Protein AF-A0A6G1YRT6-F1 (afdb_monomer)

Secondary structure (DSSP, 8-state):
-----HHHHHHHH------HHHH-HHHHHHS-TT--PPPTTSHHHHHHHHHHHSTTTSHHHHHTTS-STHHHH-HHHHHHHHHHHHHHHTT-HHHHHHHHHHHHHHHHHHTTTTT------

Solvent-accessible surface area (backbone atoms only — not comparable to full-atom values): 6986 Å² total; per-residue (Å²): 135,85,81,78,57,72,68,60,61,52,59,70,73,66,66,74,83,60,49,52,59,73,50,21,48,72,49,28,70,63,64,31,98,80,56,72,68,61,58,84,83,34,74,68,26,48,54,49,49,60,33,35,66,34,55,30,60,9,64,51,9,42,49,62,74,52,32,56,53,47,59,78,73,31,65,65,55,33,54,50,38,55,48,48,33,51,25,59,74,68,68,34,56,70,57,42,52,55,50,48,54,52,47,36,54,48,40,52,71,74,42,62,87,40,89,67,70,66,72,80,128

Nearest PDB structures (foldseek):
  3ls1-assembly2_B  TM=4.124E-01  e=7.441E+00  Synechocystis sp. PCC 6803

Structure (mmCIF, N/CA/C/O backbone):
data_AF-A0A6G1YRT6-F1
#
_entry.id   AF-A0A6G1YRT6-F1
#
loop_
_atom_site.group_PDB
_atom_site.id
_atom_site.type_symbol
_atom_site.label_atom_id
_atom_site.label_alt_id
_atom_site.label_comp_id
_atom_site.label_asym_id
_atom_site.label_entity_id
_atom_site.label_seq_id
_atom_site.pdbx_PDB_ins_code
_atom_site.Cartn_x
_atom_site.Cartn_y
_atom_site.Cartn_z
_atom_site.occupancy
_atom_site.B_iso_or_equiv
_atom_site.auth_seq_id
_atom_site.auth_comp_id
_atom_site.auth_asym_id
_atom_site.auth_atom_id
_atom_site.pdbx_PDB_model_num
ATOM 1 N N . MET A 1 1 ? 32.971 -15.426 -27.566 1.00 36.12 1 MET A N 1
ATOM 2 C CA . MET A 1 1 ? 32.418 -16.294 -26.507 1.00 36.12 1 MET A CA 1
ATOM 3 C C . MET A 1 1 ? 32.445 -15.479 -25.226 1.00 36.12 1 MET A C 1
ATOM 5 O O . MET A 1 1 ? 33.528 -15.224 -24.720 1.00 36.12 1 MET A O 1
ATOM 9 N N . ILE A 1 2 ? 31.305 -14.935 -24.797 1.00 46.69 2 ILE A N 1
ATOM 10 C CA . ILE A 1 2 ? 31.227 -14.167 -23.548 1.00 46.69 2 ILE A CA 1
ATOM 11 C C . ILE A 1 2 ? 31.039 -15.195 -22.435 1.00 46.69 2 ILE A C 1
ATOM 13 O O . ILE A 1 2 ? 30.073 -15.950 -22.456 1.00 46.69 2 ILE A O 1
ATOM 17 N N . SER A 1 3 ? 32.014 -15.279 -21.533 1.00 48.75 3 SER A N 1
ATOM 18 C CA . SER A 1 3 ? 31.933 -16.108 -20.333 1.00 48.75 3 SER A CA 1
ATOM 19 C C . SER A 1 3 ? 30.946 -15.447 -19.373 1.00 48.75 3 SER A C 1
ATOM 21 O O . SER A 1 3 ? 31.269 -14.432 -18.753 1.00 48.75 3 SER A O 1
ATOM 23 N N . GLU A 1 4 ? 29.719 -15.962 -19.307 1.00 51.94 4 GLU A N 1
ATOM 24 C CA . GLU A 1 4 ? 28.746 -15.547 -18.299 1.00 51.94 4 GLU A CA 1
ATOM 25 C C . GLU A 1 4 ? 29.239 -16.018 -16.927 1.00 51.94 4 GLU A C 1
ATOM 27 O O . GLU A 1 4 ? 29.440 -17.205 -16.676 1.00 51.94 4 GLU A O 1
ATOM 32 N N . ASN A 1 5 ? 29.522 -15.051 -16.056 1.00 58.88 5 ASN A N 1
ATOM 33 C CA . ASN A 1 5 ? 30.151 -15.282 -14.765 1.00 58.88 5 ASN A CA 1
ATOM 34 C C . ASN A 1 5 ? 29.147 -15.985 -13.818 1.00 58.88 5 ASN A C 1
ATOM 36 O O . ASN A 1 5 ? 28.116 -15.388 -13.502 1.00 58.88 5 ASN A O 1
ATOM 40 N N . PRO A 1 6 ? 29.415 -17.208 -13.319 1.00 56.16 6 PRO A N 1
ATOM 41 C CA . PRO A 1 6 ? 28.454 -18.007 -12.541 1.00 56.16 6 PRO A CA 1
ATOM 42 C C . PRO A 1 6 ? 28.004 -17.370 -11.212 1.00 56.16 6 PRO A C 1
ATOM 44 O O . PRO A 1 6 ? 27.018 -17.800 -10.615 1.00 56.16 6 PRO A O 1
ATOM 47 N N . LEU A 1 7 ? 28.681 -16.313 -10.753 1.00 52.03 7 LEU A N 1
ATOM 48 C CA . LEU A 1 7 ? 28.249 -15.492 -9.616 1.00 52.03 7 LEU A CA 1
ATOM 49 C C . LEU A 1 7 ? 27.002 -14.643 -9.921 1.00 52.03 7 LEU A C 1
ATOM 51 O O . LEU A 1 7 ? 26.213 -14.387 -9.014 1.00 52.03 7 LEU A O 1
ATOM 55 N N . PHE A 1 8 ? 26.797 -14.246 -11.180 1.00 53.19 8 PHE A N 1
ATOM 56 C CA . PHE A 1 8 ? 25.638 -13.458 -11.607 1.00 53.19 8 PHE A CA 1
ATOM 57 C C . PHE A 1 8 ? 24.345 -14.285 -11.564 1.00 53.19 8 PHE A C 1
ATOM 59 O O . PHE A 1 8 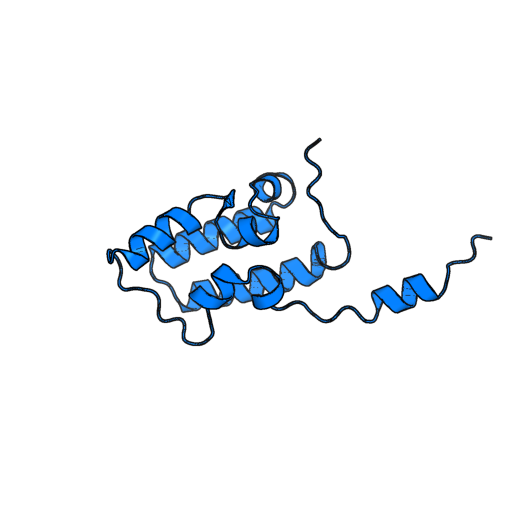? 23.339 -13.847 -11.008 1.00 53.19 8 PHE A O 1
ATOM 66 N N . GLU A 1 9 ? 24.396 -15.529 -12.045 1.00 51.59 9 GLU A N 1
ATOM 67 C CA . GLU A 1 9 ? 23.264 -16.463 -11.971 1.00 51.59 9 GLU A CA 1
ATOM 68 C C . GLU A 1 9 ? 22.964 -16.901 -10.527 1.00 51.59 9 GLU A C 1
ATOM 70 O O . GLU A 1 9 ? 21.805 -17.089 -10.154 1.00 51.59 9 GLU A O 1
ATOM 75 N N . LYS A 1 10 ? 23.985 -16.978 -9.662 1.00 45.84 10 LYS A N 1
ATOM 76 C CA . LYS A 1 10 ? 23.800 -17.323 -8.245 1.00 45.84 10 LYS A CA 1
ATOM 77 C C . LYS A 1 10 ? 23.145 -16.196 -7.433 1.00 45.84 10 LYS A C 1
ATOM 79 O O . LYS A 1 10 ? 22.329 -16.480 -6.560 1.00 45.84 10 LYS A O 1
ATOM 84 N N . ALA A 1 11 ? 23.434 -14.931 -7.753 1.00 50.72 11 ALA A N 1
ATOM 85 C CA . ALA A 1 11 ? 22.775 -13.770 -7.144 1.00 50.72 11 ALA A CA 1
ATOM 86 C C . ALA A 1 11 ? 21.289 -13.655 -7.540 1.00 50.72 11 ALA A C 1
ATOM 88 O O . ALA A 1 11 ? 20.465 -13.212 -6.744 1.00 50.72 11 ALA A O 1
ATOM 89 N N . LYS A 1 12 ? 20.934 -14.120 -8.742 1.00 49.25 12 LYS A N 1
ATOM 90 C CA . LYS A 1 12 ? 19.560 -14.148 -9.267 1.00 49.25 12 LYS A CA 1
ATOM 91 C C . LYS A 1 12 ? 18.670 -15.203 -8.593 1.00 49.25 12 LYS A C 1
ATOM 93 O O . LYS A 1 12 ? 17.455 -15.043 -8.567 1.00 49.25 12 LYS A O 1
ATOM 98 N N . GLN A 1 13 ? 19.257 -16.272 -8.048 1.00 47.56 13 GLN A N 1
ATOM 99 C CA . GLN A 1 13 ? 18.522 -17.403 -7.458 1.00 47.56 13 GLN A CA 1
ATOM 100 C C . GLN A 1 13 ? 18.341 -17.330 -5.932 1.00 47.56 13 GLN A C 1
ATOM 102 O O . GLN A 1 13 ? 17.569 -18.112 -5.386 1.00 47.56 13 GLN A O 1
ATOM 107 N N . GLN A 1 14 ? 19.013 -16.406 -5.238 1.00 47.28 14 GLN A N 1
ATOM 108 C CA . GLN A 1 14 ? 18.943 -16.271 -3.772 1.00 47.28 14 GLN A CA 1
ATOM 109 C C . GLN A 1 14 ? 18.218 -15.007 -3.301 1.00 47.28 14 GLN A C 1
ATOM 111 O O . GLN A 1 14 ? 18.379 -14.598 -2.153 1.00 47.28 14 GLN A O 1
ATOM 116 N N . GLN A 1 15 ? 17.437 -14.360 -4.166 1.00 57.44 15 GLN A N 1
ATOM 117 C CA . GLN A 1 15 ? 16.725 -13.162 -3.750 1.00 57.44 15 GLN A CA 1
ATOM 118 C C . GLN A 1 15 ? 15.508 -13.557 -2.909 1.00 57.44 15 GLN A C 1
ATOM 1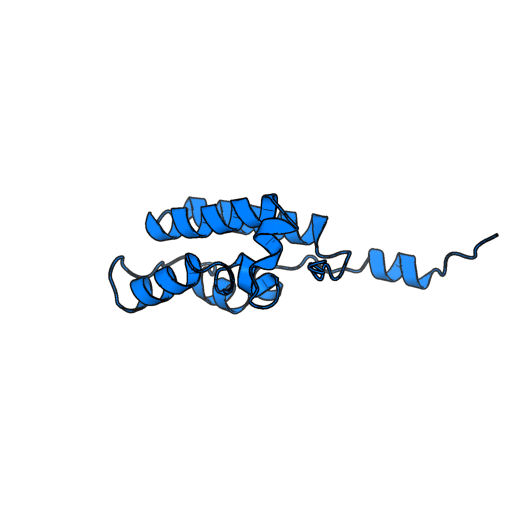20 O O . GLN A 1 15 ? 14.504 -14.052 -3.424 1.00 57.44 15 GLN A O 1
ATOM 125 N N . GLU A 1 16 ? 15.638 -13.386 -1.593 1.00 68.94 16 GLU A N 1
ATOM 126 C CA . GLU A 1 16 ? 14.534 -13.532 -0.650 1.00 68.94 16 GLU A CA 1
ATOM 127 C C . GLU A 1 16 ? 13.360 -12.663 -1.117 1.00 68.94 16 GLU A C 1
ATOM 129 O O . GLU A 1 16 ? 13.527 -11.498 -1.484 1.00 68.94 16 GLU A O 1
ATOM 134 N N . THR A 1 17 ? 12.166 -13.258 -1.160 1.00 84.88 17 THR A N 1
ATOM 135 C CA . THR A 1 17 ? 10.951 -12.541 -1.552 1.00 84.88 17 THR A CA 1
ATOM 136 C C . THR A 1 17 ? 10.689 -11.444 -0.529 1.00 84.88 17 THR A C 1
ATOM 138 O O . THR A 1 17 ? 10.383 -11.734 0.626 1.00 84.88 17 THR A O 1
ATOM 141 N N . LEU A 1 18 ? 10.796 -10.190 -0.963 1.00 90.81 18 LEU A N 1
ATOM 142 C CA . LEU A 1 18 ? 10.601 -9.024 -0.114 1.00 90.81 18 LEU A CA 1
ATOM 143 C C . LEU A 1 18 ? 9.160 -8.984 0.388 1.00 90.81 18 LEU A C 1
ATOM 145 O O . LEU A 1 18 ? 8.208 -9.150 -0.379 1.00 90.81 18 LEU A O 1
ATOM 149 N N . THR A 1 19 ? 8.992 -8.715 1.672 1.00 93.38 19 THR A N 1
ATOM 150 C CA . THR A 1 19 ? 7.696 -8.471 2.301 1.00 93.38 19 THR A CA 1
ATOM 151 C C . THR A 1 19 ? 7.355 -6.980 2.267 1.00 93.38 19 THR A C 1
ATOM 153 O O . THR A 1 19 ? 8.187 -6.138 1.928 1.00 93.38 19 THR A O 1
ATOM 156 N N . LEU A 1 20 ? 6.133 -6.601 2.667 1.00 93.69 20 LEU A N 1
ATOM 157 C CA . LEU A 1 20 ? 5.809 -5.175 2.812 1.00 93.69 20 LEU A CA 1
ATOM 158 C C . LEU A 1 20 ? 6.744 -4.483 3.822 1.00 93.69 20 LEU A C 1
ATOM 160 O O . LEU A 1 20 ? 7.073 -3.317 3.631 1.00 93.69 20 LEU A O 1
ATOM 164 N N . SER A 1 21 ? 7.179 -5.188 4.871 1.00 93.94 21 SER A N 1
ATOM 165 C CA . SER A 1 21 ? 8.096 -4.649 5.883 1.00 93.94 21 SER A CA 1
ATOM 166 C C . SER A 1 21 ? 9.449 -4.252 5.300 1.00 93.94 21 SER A C 1
ATOM 168 O O . SER A 1 21 ? 10.041 -3.289 5.780 1.00 93.94 21 SER A O 1
ATOM 170 N N . ASP A 1 22 ? 9.892 -4.937 4.247 1.00 92.75 22 ASP A N 1
ATOM 171 C CA . ASP A 1 22 ? 11.143 -4.635 3.548 1.00 92.75 22 ASP A CA 1
ATOM 172 C C . ASP A 1 22 ? 10.959 -3.493 2.539 1.00 92.75 22 ASP A C 1
ATOM 174 O O . ASP A 1 22 ? 11.837 -2.651 2.368 1.00 92.75 22 ASP A O 1
ATOM 178 N N . ILE A 1 23 ? 9.794 -3.448 1.885 1.00 93.38 23 ILE A N 1
ATOM 179 C CA . ILE A 1 23 ? 9.494 -2.508 0.798 1.00 93.38 23 ILE A C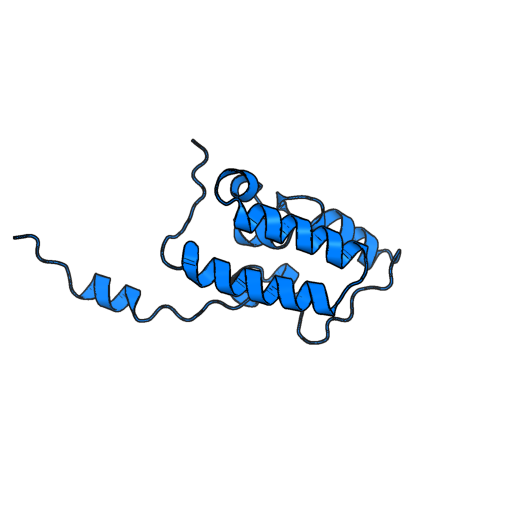A 1
ATOM 180 C C . ILE A 1 23 ? 9.078 -1.128 1.333 1.00 93.38 23 ILE A C 1
ATOM 182 O O . ILE A 1 23 ? 9.497 -0.102 0.812 1.00 93.38 23 ILE A O 1
ATOM 186 N N . SER A 1 24 ? 8.222 -1.083 2.354 1.00 94.81 24 SER A N 1
ATOM 187 C CA . SER A 1 24 ? 7.604 0.142 2.880 1.00 94.81 24 SER A CA 1
ATOM 188 C C . SER A 1 24 ? 7.440 0.024 4.402 1.00 94.81 24 SER A C 1
ATOM 190 O O . SER A 1 24 ? 6.328 -0.161 4.906 1.00 94.81 24 SER A O 1
ATOM 192 N N . PRO A 1 25 ? 8.540 0.094 5.172 1.00 94.50 25 PRO A N 1
ATOM 193 C CA . PRO A 1 25 ? 8.556 -0.270 6.588 1.00 94.50 25 PRO A CA 1
ATOM 194 C C . PRO A 1 25 ? 7.639 0.593 7.460 1.00 94.50 25 PRO A C 1
ATOM 196 O O . PRO A 1 25 ? 7.045 0.088 8.420 1.00 94.50 25 PRO A O 1
ATOM 199 N N . ARG A 1 26 ? 7.486 1.896 7.172 1.00 94.81 26 ARG A N 1
ATOM 200 C CA . ARG A 1 26 ? 6.585 2.752 7.959 1.00 94.81 26 ARG A CA 1
ATOM 201 C C . ARG A 1 26 ? 5.137 2.373 7.712 1.00 94.81 26 ARG A C 1
ATOM 203 O O . ARG A 1 26 ? 4.376 2.280 8.675 1.00 94.81 26 ARG A O 1
ATOM 210 N N . TRP A 1 27 ? 4.751 2.144 6.461 1.00 94.94 27 TRP A N 1
ATOM 211 C CA . TRP A 1 27 ? 3.393 1.709 6.151 1.00 94.94 27 TRP A CA 1
ATOM 212 C C . TRP A 1 27 ? 3.122 0.262 6.551 1.00 94.94 27 TRP A C 1
ATOM 214 O O . TRP A 1 27 ? 2.007 -0.014 6.973 1.00 94.94 27 TRP A O 1
ATOM 224 N N . ALA A 1 28 ? 4.117 -0.626 6.555 1.00 93.88 28 ALA A N 1
ATOM 225 C CA . ALA A 1 28 ? 3.981 -1.980 7.091 1.00 93.88 28 ALA A CA 1
ATOM 226 C C . ALA A 1 28 ? 3.614 -1.980 8.579 1.00 93.88 28 ALA A C 1
ATOM 228 O O . ALA A 1 28 ? 2.732 -2.724 8.996 1.00 93.88 28 ALA A O 1
ATOM 229 N N . LYS A 1 29 ? 4.214 -1.084 9.375 1.00 92.12 29 LYS A N 1
ATOM 230 C CA . LYS A 1 29 ? 3.843 -0.904 10.790 1.00 92.12 29 LYS A CA 1
ATOM 231 C C . LYS A 1 29 ? 2.420 -0.363 10.966 1.00 92.12 29 LYS A C 1
ATOM 233 O O . LYS A 1 29 ? 1.760 -0.703 11.940 1.00 92.12 29 LYS A O 1
ATOM 238 N N . ARG A 1 30 ? 1.954 0.487 10.046 1.00 91.88 30 ARG A N 1
ATOM 239 C CA . ARG A 1 30 ? 0.613 1.105 10.088 1.00 91.88 30 ARG A CA 1
ATOM 240 C C . ARG A 1 30 ? -0.489 0.166 9.592 1.00 91.88 30 ARG A C 1
ATOM 242 O O . ARG A 1 30 ? -1.571 0.146 10.161 1.00 91.88 30 ARG A O 1
ATOM 249 N N . LEU A 1 31 ? -0.208 -0.588 8.532 1.00 88.25 31 LEU A N 1
ATOM 250 C CA . LEU A 1 31 ? -1.120 -1.504 7.836 1.00 88.25 31 LEU A CA 1
ATOM 251 C C . LEU A 1 31 ? -0.846 -2.976 8.196 1.00 88.25 31 LEU A C 1
ATOM 253 O O . LEU A 1 31 ? -1.156 -3.871 7.408 1.00 88.25 31 LEU A O 1
ATOM 257 N N . GLY A 1 32 ? -0.205 -3.216 9.344 1.00 77.25 32 GLY A N 1
ATOM 258 C CA . GLY A 1 32 ? 0.220 -4.538 9.800 1.00 77.25 32 GLY A CA 1
ATOM 259 C C . GLY A 1 32 ? -0.941 -5.504 10.050 1.00 77.25 32 GLY A C 1
ATOM 260 O O . GLY A 1 32 ? -2.108 -5.180 9.847 1.00 77.25 32 GLY A O 1
ATOM 261 N N . GLU A 1 33 ? -0.612 -6.705 10.523 1.00 59.84 33 GLU A N 1
ATOM 262 C CA . GLU A 1 33 ? -1.492 -7.888 10.535 1.00 59.84 33 GLU A CA 1
ATOM 263 C C . GLU A 1 33 ? -2.861 -7.705 11.209 1.00 59.84 33 GLU A C 1
ATOM 265 O O . GLU A 1 33 ? -3.816 -8.370 10.822 1.00 59.84 33 GLU A O 1
ATOM 270 N N . ARG A 1 34 ? -2.990 -6.797 12.184 1.00 59.66 34 ARG A N 1
ATOM 271 C CA . ARG A 1 34 ? -4.270 -6.545 12.873 1.00 59.66 34 ARG A CA 1
ATOM 272 C C . ARG A 1 34 ? -5.192 -5.570 12.146 1.00 59.66 34 ARG A C 1
ATOM 274 O O . ARG A 1 34 ? -6.369 -5.520 12.473 1.00 59.66 34 ARG A O 1
ATOM 281 N N . GLN A 1 35 ? -4.667 -4.809 11.181 1.00 64.06 35 GLN A N 1
ATOM 282 C CA . GLN A 1 35 ? -5.415 -3.887 10.320 1.00 64.06 35 GLN A CA 1
ATOM 283 C C . GLN A 1 35 ? -6.440 -3.008 11.066 1.00 64.06 35 GLN A C 1
ATOM 285 O O . GLN A 1 35 ? -7.494 -2.664 10.531 1.00 64.06 35 GLN A O 1
ATOM 290 N N . GLU A 1 36 ? -6.117 -2.627 12.305 1.00 75.12 36 GLU A N 1
ATOM 291 C CA . GLU A 1 36 ? -6.884 -1.668 13.094 1.00 75.12 36 GLU A CA 1
ATOM 292 C C . GLU A 1 36 ? -6.599 -0.278 12.529 1.00 75.12 36 GLU A C 1
ATOM 294 O O . GLU A 1 36 ? -5.707 0.447 12.979 1.00 75.12 36 GLU A O 1
ATOM 299 N N . LEU A 1 37 ? -7.315 0.068 11.460 1.00 84.75 37 LEU A N 1
ATOM 300 C CA . LEU A 1 37 ? -7.266 1.416 10.925 1.00 84.75 37 LEU A CA 1
ATOM 301 C C . LEU A 1 37 ? -7.694 2.397 12.022 1.00 84.75 37 LEU A C 1
ATOM 303 O O . LEU A 1 37 ? -8.620 2.110 12.788 1.00 84.75 37 LEU A O 1
ATOM 307 N N . PRO A 1 38 ? -7.035 3.562 12.116 1.00 86.94 38 PRO A N 1
ATOM 308 C CA . PRO A 1 38 ? -7.440 4.571 13.074 1.00 86.94 38 PRO A CA 1
ATOM 309 C C . PRO A 1 38 ? -8.891 4.967 12.797 1.00 86.94 38 PRO A C 1
ATOM 311 O O . PRO A 1 38 ? -9.311 5.031 11.642 1.00 86.94 38 PRO A O 1
ATOM 314 N N . VAL A 1 39 ? -9.643 5.265 13.856 1.00 87.25 39 VAL A N 1
ATOM 315 C CA . VAL A 1 39 ? -11.041 5.699 13.734 1.00 87.25 39 VAL A CA 1
ATOM 316 C C . VAL A 1 39 ? -11.115 6.875 12.749 1.00 87.25 39 VAL A C 1
ATOM 318 O O . VAL A 1 39 ? -10.350 7.838 12.930 1.00 87.25 39 VAL A O 1
ATOM 321 N N . PRO A 1 40 ? -11.988 6.821 11.721 1.00 87.88 40 PRO A N 1
ATOM 322 C CA . PRO A 1 40 ? -12.147 7.905 10.759 1.00 87.88 40 PRO A CA 1
ATOM 323 C C . PRO A 1 40 ? -12.290 9.253 11.459 1.00 87.88 40 PRO A C 1
ATOM 325 O O . PRO A 1 40 ? -12.941 9.346 12.496 1.00 87.88 40 PRO A O 1
ATOM 328 N N . THR A 1 41 ? -11.667 10.295 10.904 1.00 86.69 41 THR A N 1
ATOM 329 C CA . THR A 1 41 ? -11.627 11.673 11.446 1.00 86.69 41 THR A CA 1
ATOM 330 C C . THR A 1 41 ? -10.840 11.891 12.747 1.00 86.69 41 THR A C 1
ATOM 332 O O . THR A 1 41 ? -10.656 13.036 13.155 1.00 86.69 41 THR A O 1
ATOM 335 N N . SER A 1 42 ? -10.283 10.848 13.373 1.00 92.50 42 SER A N 1
ATOM 336 C CA . SER A 1 42 ? -9.317 11.041 14.465 1.00 92.50 42 SER A CA 1
ATOM 337 C C . SER A 1 42 ? -8.058 11.779 13.980 1.00 92.50 42 SER A C 1
ATOM 339 O O . SER A 1 42 ? -7.699 11.712 12.803 1.00 92.50 42 SER A O 1
ATOM 341 N N . ILE A 1 43 ? -7.329 12.438 14.889 1.00 94.56 43 ILE A N 1
ATOM 342 C CA . ILE A 1 43 ? -6.065 13.134 14.562 1.00 94.56 43 ILE A CA 1
ATOM 343 C C . ILE A 1 43 ? -5.074 12.183 13.869 1.00 94.56 43 ILE A C 1
ATOM 345 O O . ILE A 1 43 ? -4.420 12.548 12.889 1.00 94.56 43 ILE A O 1
ATOM 349 N N . THR A 1 44 ? -4.989 10.938 14.345 1.00 92.69 44 THR A N 1
ATOM 350 C CA . THR A 1 44 ? -4.138 9.905 13.743 1.00 92.69 44 THR A CA 1
ATOM 351 C C . THR A 1 44 ? -4.605 9.544 12.337 1.00 92.69 44 THR A C 1
ATOM 353 O O . THR A 1 44 ? -3.769 9.478 11.435 1.00 92.69 44 THR A O 1
ATOM 356 N N . TRP A 1 45 ? -5.916 9.361 12.136 1.00 94.06 45 TRP A N 1
ATOM 357 C CA . TRP A 1 45 ? -6.483 9.080 10.818 1.00 94.06 45 TRP A CA 1
ATOM 358 C C . TRP A 1 45 ? -6.217 10.221 9.841 1.00 94.06 45 TRP A C 1
ATOM 360 O O . TRP A 1 45 ? -5.702 9.963 8.761 1.00 94.06 45 TRP A O 1
ATOM 370 N N . LEU A 1 46 ? -6.460 11.476 10.237 1.00 94.81 46 LEU A N 1
ATOM 371 C CA . LEU A 1 46 ? -6.213 12.651 9.394 1.00 94.81 46 LEU A CA 1
ATOM 372 C C . LEU A 1 46 ? -4.741 12.748 8.988 1.00 94.81 46 LEU A C 1
ATOM 374 O O . LEU A 1 46 ? -4.434 12.940 7.814 1.00 94.81 46 LEU A O 1
ATOM 378 N N . ARG A 1 47 ? -3.813 12.548 9.934 1.00 95.62 47 ARG A N 1
ATOM 379 C CA . ARG A 1 47 ? -2.374 12.551 9.636 1.00 95.62 47 ARG A CA 1
ATOM 380 C C . ARG A 1 47 ? -2.000 11.466 8.627 1.00 95.62 47 ARG A C 1
ATOM 382 O O . ARG A 1 47 ? -1.247 11.734 7.696 1.00 95.62 47 ARG A O 1
ATOM 389 N N . TRP A 1 48 ? -2.500 10.244 8.810 1.00 95.44 48 TRP A N 1
ATOM 390 C CA . TRP A 1 48 ? -2.224 9.145 7.882 1.00 95.44 48 TRP A CA 1
ATOM 391 C C . TRP A 1 48 ? -2.883 9.373 6.526 1.00 95.44 48 TRP A C 1
ATOM 393 O O . TRP A 1 48 ? -2.253 9.118 5.506 1.00 95.44 48 TRP A O 1
ATOM 403 N N . TRP A 1 49 ? -4.095 9.918 6.510 1.00 95.25 49 TRP A N 1
ATOM 404 C CA . TRP A 1 49 ? -4.809 10.283 5.298 1.00 95.25 49 TRP A CA 1
ATOM 405 C C . TRP A 1 49 ? -4.013 11.298 4.467 1.00 95.25 49 TRP A C 1
ATOM 407 O O . TRP A 1 49 ? -3.759 11.053 3.293 1.00 95.25 49 TRP A O 1
ATOM 417 N N . PHE A 1 50 ? -3.500 12.372 5.078 1.00 96.50 50 PHE A N 1
ATOM 418 C CA . PHE A 1 50 ? -2.642 13.333 4.371 1.00 96.50 50 PHE A CA 1
ATOM 419 C C . PHE A 1 50 ? -1.366 12.698 3.804 1.00 96.50 50 PHE A C 1
ATOM 421 O O . PHE A 1 50 ? -0.924 13.064 2.717 1.00 96.50 50 PHE A O 1
ATOM 428 N N . GLU A 1 51 ? -0.756 11.752 4.522 1.00 96.75 51 GLU A N 1
ATOM 429 C CA . GLU A 1 51 ? 0.430 11.052 4.026 1.00 96.75 51 GLU A CA 1
ATOM 430 C C . GLU A 1 51 ? 0.107 10.069 2.894 1.00 96.75 51 GLU A C 1
ATOM 432 O O . GLU A 1 51 ? 0.903 9.957 1.966 1.00 96.75 51 GLU A O 1
ATOM 437 N N . ILE A 1 52 ? -1.029 9.362 2.950 1.00 95.50 52 ILE A N 1
ATOM 438 C CA . ILE A 1 52 ? -1.368 8.344 1.950 1.00 95.50 52 ILE A CA 1
ATOM 439 C C . ILE A 1 52 ? -1.798 8.967 0.621 1.00 9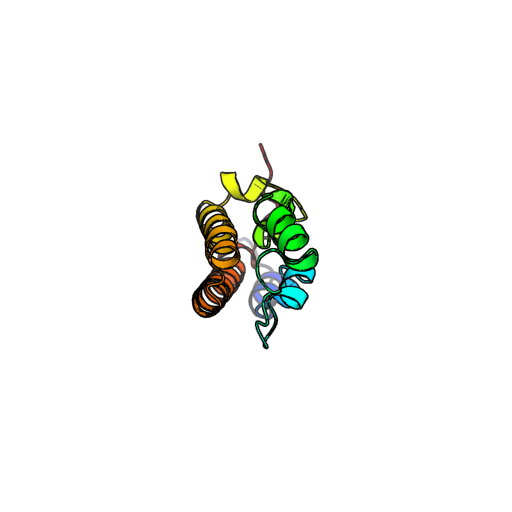5.50 52 ILE A C 1
ATOM 441 O O . ILE A 1 52 ? -1.418 8.453 -0.424 1.00 95.50 52 ILE A O 1
ATOM 445 N N . ILE A 1 53 ? -2.508 10.102 0.647 1.00 96.00 53 ILE A N 1
ATOM 446 C CA . ILE A 1 53 ? -2.910 10.810 -0.578 1.00 96.00 53 ILE A CA 1
ATOM 447 C C . ILE A 1 53 ? -1.752 11.576 -1.222 1.00 96.00 53 ILE A C 1
ATOM 449 O O . ILE A 1 53 ? -1.835 11.940 -2.392 1.00 96.00 53 ILE A O 1
ATOM 453 N N . TRP A 1 54 ? -0.682 11.860 -0.472 1.00 96.38 54 TRP A N 1
ATOM 454 C CA . TRP A 1 54 ? 0.466 12.593 -0.989 1.00 96.38 54 TRP A CA 1
ATOM 455 C C . TRP A 1 54 ? 1.458 11.619 -1.645 1.00 96.38 54 TRP A C 1
ATOM 457 O O . TRP A 1 54 ? 2.117 10.860 -0.927 1.00 96.38 54 TRP A O 1
ATOM 467 N N . PRO A 1 55 ? 1.637 11.638 -2.985 1.00 94.56 55 PRO A N 1
ATOM 468 C CA . PRO A 1 55 ? 2.355 10.574 -3.694 1.00 94.56 55 PRO A CA 1
ATOM 469 C C . PRO A 1 55 ? 3.761 10.252 -3.159 1.00 94.56 55 PRO A C 1
ATOM 471 O O . PRO A 1 55 ? 4.052 9.075 -2.974 1.00 94.56 55 PRO A O 1
ATOM 474 N N . PRO A 1 56 ? 4.621 11.229 -2.802 1.00 96.12 56 PRO A N 1
ATOM 475 C CA . PRO A 1 56 ? 5.933 10.945 -2.220 1.00 96.12 56 PRO A CA 1
ATOM 476 C C . PRO A 1 56 ? 5.892 10.258 -0.849 1.00 96.12 56 PRO A C 1
ATOM 478 O O . PRO A 1 56 ? 6.857 9.607 -0.480 1.00 96.12 56 PRO A O 1
ATOM 481 N N . LYS A 1 57 ? 4.826 10.417 -0.057 1.00 96.62 57 LYS A N 1
ATOM 482 C CA . LYS A 1 57 ? 4.728 9.838 1.296 1.00 96.62 57 LYS A CA 1
ATOM 483 C C . LYS A 1 57 ? 3.822 8.614 1.383 1.00 96.62 57 LYS A C 1
ATOM 485 O O . LYS A 1 57 ? 3.820 7.956 2.426 1.00 96.62 57 LYS A O 1
ATOM 490 N N . CYS A 1 58 ? 3.077 8.305 0.325 1.00 96.44 58 CYS A N 1
ATOM 491 C CA . CYS A 1 58 ? 2.211 7.135 0.283 1.00 96.44 58 CYS A CA 1
ATOM 492 C C . CYS A 1 58 ? 3.018 5.823 0.333 1.00 96.44 58 CYS A C 1
ATOM 494 O O . CYS A 1 58 ? 4.245 5.837 0.245 1.00 96.44 58 CYS A O 1
ATOM 496 N N . VAL A 1 59 ? 2.328 4.683 0.445 1.00 96.88 59 VAL A N 1
ATOM 497 C CA . VAL A 1 59 ? 2.944 3.340 0.527 1.00 96.88 59 VAL A CA 1
ATOM 498 C C . VAL A 1 59 ? 3.947 3.098 -0.608 1.00 96.88 59 VAL A C 1
ATOM 500 O O . VAL A 1 59 ? 5.067 2.648 -0.395 1.00 96.88 59 VAL A O 1
ATOM 503 N N . VAL A 1 60 ? 3.562 3.456 -1.831 1.00 96.50 60 VAL A N 1
ATOM 504 C CA . VAL A 1 60 ? 4.399 3.265 -3.020 1.00 96.50 60 VAL A CA 1
ATOM 505 C C . VAL A 1 60 ? 5.517 4.312 -3.085 1.00 96.50 60 VAL A C 1
ATOM 507 O O . VAL A 1 60 ? 6.641 3.999 -3.466 1.00 96.50 60 VAL A O 1
ATOM 510 N N . GLY A 1 61 ? 5.238 5.547 -2.662 1.00 95.81 61 GLY A N 1
ATOM 511 C CA . GLY A 1 61 ? 6.233 6.615 -2.595 1.00 95.81 61 GLY A CA 1
ATOM 512 C C . GLY A 1 61 ? 7.367 6.302 -1.627 1.00 95.81 61 GLY A C 1
ATOM 513 O O . GLY A 1 61 ? 8.528 6.499 -1.980 1.00 95.81 61 GLY A O 1
ATOM 514 N N . GLU A 1 62 ? 7.052 5.758 -0.445 1.00 96.12 62 GLU A N 1
ATOM 515 C CA . GLU A 1 62 ? 8.051 5.272 0.517 1.00 96.12 62 GLU A CA 1
ATOM 516 C C . GLU A 1 62 ? 8.957 4.214 -0.124 1.00 96.12 62 GLU A C 1
ATOM 518 O O . GLU A 1 62 ? 10.179 4.347 -0.055 1.00 96.12 62 GLU A O 1
ATOM 523 N N . ALA A 1 63 ? 8.373 3.232 -0.817 1.00 94.06 63 ALA A N 1
ATOM 524 C CA . ALA A 1 63 ? 9.120 2.173 -1.494 1.00 94.06 63 ALA A CA 1
ATOM 525 C C . ALA A 1 63 ? 10.085 2.693 -2.570 1.00 94.06 63 ALA A C 1
ATOM 527 O O . ALA A 1 63 ? 11.175 2.159 -2.759 1.00 94.06 63 ALA A O 1
ATOM 528 N N . HIS A 1 64 ? 9.719 3.787 -3.239 1.00 91.94 64 HIS A N 1
ATOM 529 C CA . HIS A 1 64 ? 10.567 4.481 -4.209 1.00 91.94 64 HIS A CA 1
ATOM 530 C C . HIS A 1 64 ? 11.423 5.606 -3.588 1.00 91.94 64 HIS A C 1
ATOM 532 O O . HIS A 1 64 ? 11.835 6.532 -4.294 1.00 91.94 64 HIS A O 1
ATOM 538 N N . GLY A 1 65 ? 11.699 5.557 -2.280 1.00 92.69 65 GLY A N 1
ATOM 539 C CA . GLY A 1 65 ? 12.609 6.493 -1.610 1.00 92.69 65 GLY A CA 1
ATOM 540 C C . GLY A 1 65 ? 12.014 7.882 -1.366 1.00 92.69 65 GLY A C 1
ATOM 541 O O . GLY A 1 65 ? 12.715 8.885 -1.467 1.00 92.69 65 GLY A O 1
ATOM 542 N N . PHE A 1 66 ? 10.723 7.947 -1.053 1.00 93.50 66 PHE A N 1
ATOM 543 C CA . PHE A 1 66 ? 9.947 9.172 -0.846 1.00 93.50 66 PHE A CA 1
ATOM 544 C C . PHE A 1 66 ? 9.841 10.078 -2.079 1.00 93.50 66 PHE A C 1
ATOM 546 O O . PHE A 1 66 ? 9.992 11.299 -2.001 1.00 93.50 66 PHE A O 1
ATOM 553 N N . THR A 1 67 ? 9.561 9.483 -3.239 1.00 91.88 67 THR A N 1
ATOM 554 C CA . THR A 1 67 ? 9.444 10.204 -4.514 1.00 91.88 67 THR A CA 1
ATOM 555 C C . THR A 1 67 ? 8.112 9.919 -5.205 1.00 91.88 67 THR A C 1
ATOM 557 O O . THR A 1 67 ? 7.440 8.934 -4.915 1.00 91.88 67 THR A O 1
ATOM 560 N N . ARG A 1 68 ? 7.716 10.789 -6.144 1.00 91.19 68 ARG A N 1
ATOM 561 C CA . ARG A 1 68 ? 6.557 10.557 -7.029 1.00 91.19 68 ARG A CA 1
ATOM 562 C C . ARG A 1 68 ? 6.930 9.933 -8.375 1.00 91.19 68 ARG A C 1
ATOM 564 O O . ARG A 1 68 ? 6.061 9.777 -9.214 1.00 91.19 68 ARG A O 1
ATOM 571 N N . SER A 1 69 ? 8.204 9.634 -8.629 1.00 88.06 69 SER A N 1
ATOM 572 C CA . SER A 1 69 ? 8.674 9.208 -9.961 1.00 88.06 69 SER A CA 1
ATOM 573 C C . SER A 1 69 ? 7.966 7.944 -10.461 1.00 88.06 69 SER A C 1
ATOM 575 O O . SER A 1 69 ? 7.694 7.815 -11.655 1.00 88.06 69 SER A O 1
ATOM 577 N N . TYR A 1 70 ? 7.566 7.066 -9.537 1.00 86.44 70 TYR A N 1
ATOM 578 C CA . TYR A 1 70 ? 6.801 5.858 -9.827 1.00 86.44 70 TYR A CA 1
ATOM 579 C C . TYR A 1 70 ? 5.494 6.122 -10.585 1.00 86.44 70 TYR A C 1
ATOM 581 O O . TYR A 1 70 ? 5.064 5.252 -11.336 1.00 86.44 70 TYR A O 1
ATOM 589 N N . THR A 1 71 ? 4.878 7.306 -10.448 1.00 88.44 71 THR A N 1
ATOM 590 C CA . THR A 1 71 ? 3.637 7.639 -11.171 1.00 88.44 71 THR A CA 1
ATOM 591 C C . THR A 1 71 ? 3.851 7.692 -12.681 1.00 88.44 71 THR A C 1
ATOM 593 O O . THR A 1 71 ? 2.913 7.464 -13.437 1.00 88.44 71 THR A O 1
ATOM 596 N N . ASN A 1 72 ? 5.082 7.970 -13.115 1.00 86.69 72 ASN A N 1
ATOM 597 C CA . ASN A 1 72 ? 5.444 8.109 -14.524 1.00 86.69 72 ASN A CA 1
ATOM 598 C C . ASN A 1 72 ? 6.192 6.874 -15.037 1.00 86.69 72 ASN A C 1
ATOM 600 O O . ASN A 1 72 ? 6.049 6.501 -16.196 1.00 86.69 72 ASN A O 1
ATOM 604 N N . CYS A 1 73 ? 6.985 6.234 -14.177 1.00 86.31 73 CYS A N 1
ATOM 605 C CA . CYS A 1 73 ? 7.843 5.118 -14.569 1.00 86.31 73 CYS A CA 1
ATOM 606 C C . CYS A 1 73 ? 7.169 3.747 -14.418 1.00 86.31 73 CYS A C 1
ATOM 608 O O . CYS A 1 73 ? 7.612 2.783 -15.035 1.00 86.31 73 CYS A O 1
ATOM 610 N N . CYS A 1 74 ? 6.105 3.631 -13.615 1.00 92.56 74 CYS A N 1
ATOM 611 C CA . CYS A 1 74 ? 5.382 2.377 -13.440 1.00 92.56 74 CYS A CA 1
ATOM 612 C C . CYS A 1 74 ? 3.880 2.621 -13.236 1.00 92.56 74 CYS A C 1
ATOM 614 O O . CYS A 1 74 ? 3.404 2.923 -12.140 1.00 92.56 74 CYS A O 1
ATOM 616 N N . SER A 1 75 ? 3.105 2.436 -14.308 1.00 93.06 75 SER A N 1
ATOM 617 C CA . SER A 1 75 ? 1.654 2.665 -14.291 1.00 93.06 75 SER A CA 1
ATOM 618 C C . SER A 1 75 ? 0.912 1.781 -13.281 1.00 93.06 75 SER A C 1
ATOM 620 O O . SER A 1 75 ? -0.105 2.194 -12.724 1.00 93.06 75 SER A O 1
ATOM 622 N N . GLU A 1 76 ? 1.426 0.581 -13.005 1.00 96.19 76 GLU A N 1
ATOM 623 C CA . GLU A 1 76 ? 0.859 -0.327 -12.009 1.00 96.19 76 GLU A CA 1
ATOM 624 C C . GLU A 1 76 ? 1.104 0.177 -10.578 1.00 96.19 76 GLU A C 1
ATOM 626 O O . GLU A 1 76 ? 0.163 0.215 -9.786 1.00 96.19 76 GLU A O 1
ATOM 631 N N . CYS A 1 77 ? 2.310 0.670 -10.270 1.00 96.06 77 CYS A N 1
ATOM 632 C CA . CYS A 1 77 ? 2.608 1.366 -9.014 1.00 96.06 77 CYS A CA 1
ATOM 633 C C . CYS A 1 77 ? 1.716 2.604 -8.818 1.00 96.06 77 CYS A C 1
ATOM 635 O O . CYS A 1 77 ? 1.203 2.813 -7.719 1.00 96.06 77 CYS A O 1
ATOM 637 N N . GLY A 1 78 ? 1.465 3.380 -9.881 1.00 95.62 78 GLY A N 1
ATOM 638 C CA . GLY A 1 78 ? 0.497 4.485 -9.867 1.00 95.62 78 GLY A CA 1
ATOM 639 C C . GLY A 1 78 ? -0.895 4.031 -9.415 1.00 95.62 78 GLY A C 1
ATOM 640 O O . GLY A 1 78 ? -1.403 4.487 -8.392 1.00 95.62 78 GLY A O 1
ATOM 641 N N . LYS A 1 79 ? -1.462 3.032 -10.105 1.00 97.25 79 LYS A N 1
ATOM 642 C CA . LYS A 1 79 ? -2.787 2.464 -9.784 1.00 97.25 79 LYS A CA 1
ATOM 643 C C . LYS A 1 79 ? -2.861 1.868 -8.379 1.00 97.25 79 LYS A C 1
ATOM 645 O O . LYS A 1 79 ? -3.907 1.928 -7.736 1.00 97.25 79 LYS A O 1
ATOM 650 N N . ILE A 1 80 ? -1.790 1.222 -7.922 1.00 97.69 80 ILE A N 1
ATOM 651 C CA . ILE A 1 80 ? -1.704 0.653 -6.573 1.00 97.69 80 ILE A CA 1
ATOM 652 C C . ILE A 1 80 ? -1.722 1.770 -5.526 1.00 97.69 80 ILE A C 1
ATOM 654 O O . ILE A 1 80 ? -2.455 1.647 -4.543 1.00 97.69 80 ILE A O 1
ATOM 658 N N . GLY A 1 81 ? -0.968 2.85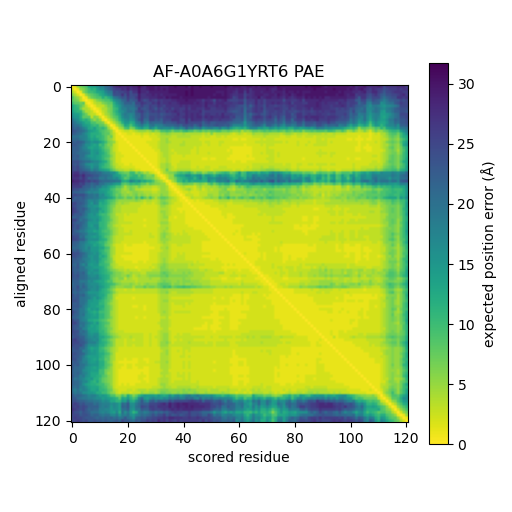3 -5.745 1.00 96.38 81 GLY A N 1
ATOM 659 C CA . GLY A 1 81 ? -0.966 4.038 -4.885 1.00 96.38 81 GLY A CA 1
ATOM 660 C C . GLY A 1 81 ? -2.351 4.676 -4.774 1.00 96.38 81 GLY A C 1
ATOM 661 O O . GLY A 1 81 ? -2.844 4.878 -3.664 1.00 96.38 81 GLY A O 1
ATOM 662 N N . ASP A 1 82 ? -3.028 4.884 -5.906 1.00 96.75 82 ASP A N 1
ATOM 663 C CA . ASP A 1 82 ? -4.393 5.430 -5.937 1.00 96.75 82 ASP A CA 1
ATOM 664 C C . ASP A 1 82 ? -5.378 4.551 -5.154 1.00 96.75 82 ASP A C 1
ATOM 666 O O . ASP A 1 82 ? -6.205 5.043 -4.382 1.00 96.75 82 ASP A O 1
ATOM 670 N N . LYS A 1 83 ? -5.259 3.225 -5.300 1.00 97.94 83 LYS A N 1
ATOM 671 C CA . LYS A 1 83 ? -6.086 2.260 -4.566 1.00 97.94 83 LYS A CA 1
ATOM 672 C C . LYS A 1 83 ? -5.823 2.278 -3.064 1.00 97.94 83 LYS A C 1
ATOM 674 O O . LYS A 1 83 ? -6.783 2.191 -2.304 1.00 97.94 83 LYS A O 1
ATOM 679 N N . PHE A 1 84 ? -4.574 2.427 -2.619 1.00 96.56 84 PHE A N 1
ATOM 680 C CA . PHE A 1 84 ? -4.281 2.597 -1.193 1.00 96.56 84 PHE A CA 1
ATOM 681 C C . PHE A 1 84 ? -4.995 3.825 -0.627 1.00 96.56 84 PHE A C 1
ATOM 683 O O . PHE A 1 84 ? -5.684 3.710 0.386 1.00 96.56 84 PHE A O 1
ATOM 690 N N . SER A 1 85 ? -4.900 4.964 -1.314 1.00 95.69 85 SER A N 1
ATOM 691 C CA . SER A 1 85 ? -5.575 6.204 -0.919 1.00 95.69 85 SER A CA 1
ATOM 692 C C . SER A 1 85 ? -7.092 6.048 -0.853 1.00 95.69 85 SER A C 1
ATOM 694 O O . SER A 1 85 ? -7.713 6.425 0.144 1.00 95.69 85 SER A O 1
ATOM 696 N N . LEU A 1 86 ? -7.692 5.444 -1.883 1.00 96.94 86 LEU A N 1
ATOM 697 C CA . LEU A 1 86 ? -9.131 5.201 -1.949 1.00 96.94 86 LEU A CA 1
ATOM 698 C C . LEU A 1 86 ? -9.603 4.279 -0.819 1.00 96.94 86 LEU A C 1
ATOM 700 O O . LEU A 1 86 ? -10.527 4.622 -0.084 1.00 96.94 86 LEU A O 1
ATOM 704 N N . TYR A 1 87 ? -8.971 3.115 -0.664 1.00 95.88 87 TYR A N 1
ATOM 705 C CA . TYR A 1 87 ? -9.400 2.113 0.310 1.00 95.88 87 TYR A CA 1
ATOM 706 C C . TYR A 1 87 ? -9.154 2.563 1.750 1.00 95.88 87 TYR A C 1
ATOM 708 O O . TYR A 1 87 ? -9.972 2.261 2.614 1.00 95.88 87 TYR A O 1
ATOM 716 N N . PHE A 1 88 ? -8.099 3.341 2.009 1.00 94.62 88 PHE A N 1
ATOM 717 C CA . 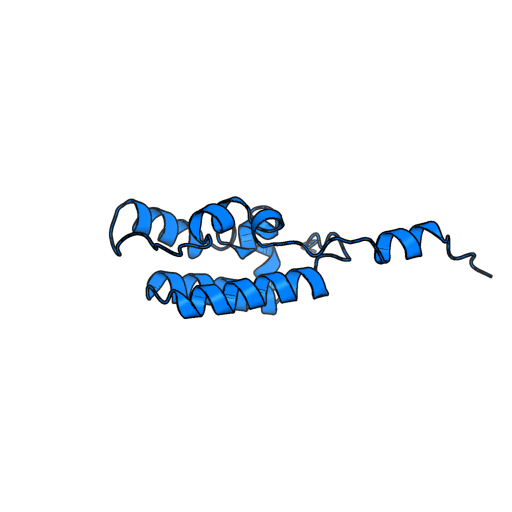PHE A 1 88 ? -7.892 3.968 3.314 1.00 94.62 88 PHE A CA 1
ATOM 718 C C . PHE A 1 88 ? -8.964 5.020 3.615 1.00 94.62 88 PHE A C 1
ATOM 720 O O . PHE A 1 88 ? -9.530 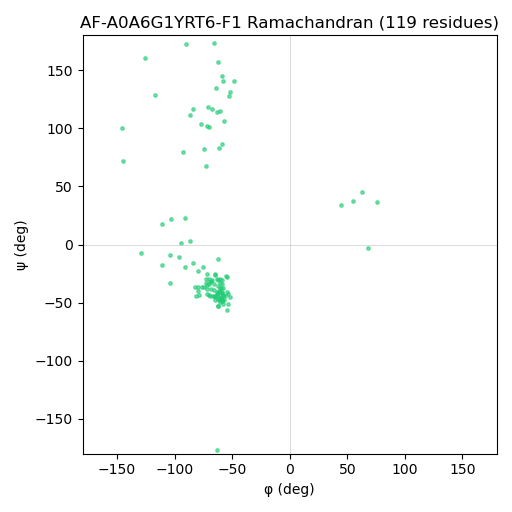5.028 4.707 1.00 94.62 88 PHE A O 1
ATOM 727 N N . THR A 1 89 ? -9.291 5.871 2.636 1.00 93.69 89 THR A N 1
ATOM 728 C CA . THR A 1 89 ? -10.323 6.912 2.788 1.00 93.69 89 THR A CA 1
ATOM 729 C C . THR A 1 89 ? -11.697 6.306 3.076 1.00 93.69 89 THR A C 1
ATOM 731 O O . THR A 1 89 ? -12.429 6.813 3.919 1.00 93.69 89 THR A O 1
ATOM 734 N N . LEU A 1 90 ? -12.028 5.196 2.413 1.00 93.75 90 LEU A N 1
ATOM 735 C CA . LEU A 1 90 ? -13.291 4.474 2.587 1.00 93.75 90 LEU A CA 1
ATOM 736 C C . LEU A 1 90 ? -13.268 3.448 3.735 1.00 93.75 90 LEU A C 1
ATOM 738 O O . LEU A 1 90 ? -14.248 2.732 3.922 1.00 93.75 90 LEU A O 1
ATOM 742 N N . ASN A 1 91 ? -12.167 3.357 4.490 1.00 90.25 91 ASN A N 1
ATOM 743 C CA . ASN A 1 91 ? -11.992 2.410 5.596 1.00 90.25 91 ASN A CA 1
ATOM 744 C C . ASN A 1 91 ? -12.226 0.931 5.198 1.00 90.25 91 ASN A C 1
ATOM 746 O O . ASN A 1 91 ? -12.796 0.144 5.953 1.00 90.25 91 ASN A O 1
ATOM 750 N N . LEU A 1 92 ? -11.808 0.544 3.987 1.00 92.06 92 LEU A N 1
ATOM 751 C CA . LEU A 1 92 ? -12.017 -0.792 3.417 1.00 92.06 92 LEU A CA 1
ATOM 752 C C . LEU A 1 92 ? -10.820 -1.712 3.702 1.00 92.06 92 LEU A C 1
ATOM 754 O O . LEU A 1 92 ? -9.980 -1.936 2.827 1.00 92.06 92 LEU A O 1
ATOM 758 N N . CYS A 1 93 ? -10.748 -2.268 4.915 1.00 90.69 93 CYS A N 1
ATOM 759 C CA . CYS A 1 93 ? -9.625 -3.108 5.365 1.00 90.69 93 CYS A CA 1
ATOM 760 C C . CYS A 1 93 ? -9.318 -4.278 4.414 1.00 90.69 93 CYS A C 1
ATOM 762 O O . CYS A 1 93 ? -8.195 -4.397 3.930 1.00 90.69 93 CYS A O 1
ATOM 764 N N . SER A 1 94 ? -10.322 -5.076 4.035 1.00 91.81 94 SER A N 1
ATOM 765 C CA . SER A 1 94 ? -10.119 -6.216 3.124 1.00 91.81 94 SER A CA 1
ATOM 766 C C . SER A 1 94 ? -9.528 -5.800 1.771 1.00 91.81 94 SER A C 1
ATOM 768 O O . SER A 1 94 ? -8.648 -6.474 1.239 1.00 91.81 94 SER A O 1
ATOM 770 N N . LYS A 1 95 ? -9.943 -4.646 1.234 1.00 95.00 95 LYS A N 1
ATOM 771 C CA . LYS A 1 95 ? -9.398 -4.098 -0.015 1.00 95.00 95 LYS A CA 1
ATOM 772 C C . LYS A 1 95 ? -7.987 -3.545 0.143 1.00 95.00 95 LYS A C 1
ATOM 774 O O . LYS A 1 95 ? -7.193 -3.668 -0.789 1.00 95.00 95 LYS A O 1
ATOM 779 N N . LEU A 1 96 ? -7.646 -2.982 1.303 1.00 94.50 96 LEU A N 1
ATOM 780 C CA . LEU A 1 96 ? -6.261 -2.629 1.619 1.00 94.50 96 LEU A CA 1
ATOM 781 C C . LEU A 1 96 ? -5.369 -3.869 1.663 1.00 94.50 96 LEU A C 1
ATOM 783 O O . LEU A 1 96 ? -4.268 -3.823 1.118 1.00 94.50 96 LEU A O 1
ATOM 787 N N . GLU A 1 97 ? -5.846 -4.973 2.240 1.00 93.88 97 GLU A N 1
ATOM 788 C CA . GLU A 1 97 ? -5.099 -6.231 2.292 1.00 93.88 97 GLU A CA 1
ATOM 789 C C . GLU A 1 97 ? -4.872 -6.827 0.897 1.00 93.88 97 GLU A C 1
ATOM 791 O O . GLU A 1 97 ? -3.736 -7.134 0.531 1.00 93.88 97 GLU A O 1
ATOM 796 N N . GLU A 1 98 ? -5.921 -6.902 0.072 1.00 95.62 98 GLU A N 1
ATOM 797 C CA . GLU A 1 98 ? -5.810 -7.325 -1.330 1.00 95.62 98 GLU A CA 1
ATOM 798 C C . GLU A 1 98 ? -4.801 -6.450 -2.099 1.00 95.62 98 GLU A C 1
ATOM 800 O O . GLU A 1 98 ? -3.947 -6.951 -2.838 1.00 95.62 98 GLU A O 1
ATOM 805 N N . ASN A 1 99 ? -4.866 -5.126 -1.913 1.00 97.06 99 ASN A N 1
ATOM 806 C CA . ASN A 1 99 ? -3.969 -4.193 -2.591 1.00 97.06 99 ASN A CA 1
ATOM 807 C C . ASN A 1 99 ? -2.526 -4.292 -2.075 1.00 97.06 99 ASN A C 1
ATOM 809 O O . ASN A 1 99 ? -1.593 -4.168 -2.868 1.00 97.06 99 ASN A O 1
ATOM 813 N N . LYS A 1 100 ? -2.329 -4.583 -0.782 1.00 95.94 100 LYS A N 1
ATOM 814 C CA . LYS A 1 100 ? -1.020 -4.882 -0.185 1.00 95.94 100 LYS A CA 1
ATOM 815 C C . LYS A 1 100 ? -0.385 -6.104 -0.832 1.00 95.94 100 LYS A C 1
ATOM 817 O O . LYS A 1 100 ? 0.761 -6.035 -1.266 1.00 95.94 100 LYS A O 1
ATOM 822 N N . GLN A 1 101 ? -1.127 -7.201 -0.948 1.00 95.62 101 GLN A N 1
ATOM 823 C CA . GLN A 1 101 ? -0.628 -8.423 -1.582 1.00 95.62 101 GLN A CA 1
ATOM 824 C C . GLN A 1 101 ? -0.300 -8.194 -3.061 1.00 95.62 101 GLN A C 1
ATOM 826 O O . GLN A 1 101 ? 0.757 -8.612 -3.537 1.00 95.62 101 GLN A O 1
ATOM 831 N N . ARG A 1 102 ? -1.164 -7.463 -3.781 1.00 97.06 102 ARG A N 1
ATOM 832 C CA . ARG A 1 102 ? -0.902 -7.052 -5.168 1.00 97.06 102 ARG A CA 1
ATOM 833 C C . ARG A 1 102 ? 0.380 -6.232 -5.279 1.00 97.06 102 ARG A C 1
ATOM 835 O O . ARG A 1 102 ? 1.166 -6.479 -6.190 1.00 97.06 102 ARG A O 1
ATOM 842 N N . PHE A 1 103 ? 0.597 -5.295 -4.358 1.00 96.38 103 PHE A N 1
ATOM 843 C CA . PHE A 1 103 ? 1.795 -4.468 -4.325 1.00 96.38 103 PHE A CA 1
ATOM 844 C C . PHE A 1 103 ? 3.060 -5.290 -4.110 1.00 96.38 103 PHE A C 1
ATOM 846 O O . PHE A 1 103 ? 3.962 -5.222 -4.937 1.00 96.38 103 PHE A O 1
ATOM 853 N N . VAL A 1 104 ? 3.095 -6.126 -3.071 1.00 95.25 104 VAL A N 1
ATOM 854 C CA . VAL A 1 104 ? 4.245 -6.995 -2.775 1.00 95.25 104 VAL A CA 1
ATOM 855 C C . VAL A 1 104 ? 4.547 -7.925 -3.952 1.00 95.25 104 VAL A C 1
ATOM 857 O O . VAL A 1 104 ? 5.701 -8.055 -4.362 1.00 95.25 104 VAL A O 1
ATOM 860 N N . LYS A 1 105 ? 3.518 -8.533 -4.554 1.00 94.62 105 LYS A N 1
ATOM 861 C CA . LYS A 1 105 ? 3.679 -9.397 -5.731 1.00 94.62 105 LYS A CA 1
ATOM 862 C C . LYS A 1 105 ? 4.251 -8.636 -6.927 1.00 94.62 105 LYS A C 1
ATOM 864 O O . LYS A 1 105 ? 5.165 -9.129 -7.583 1.00 94.62 105 LYS A O 1
ATOM 869 N N . HIS A 1 106 ? 3.709 -7.456 -7.224 1.00 94.62 106 HIS A N 1
ATOM 870 C CA . HIS A 1 106 ? 4.195 -6.620 -8.319 1.00 94.62 106 HIS A CA 1
ATOM 871 C C . HIS A 1 106 ? 5.640 -6.170 -8.079 1.00 94.62 106 HIS A C 1
ATOM 873 O O . HIS A 1 106 ? 6.467 -6.274 -8.981 1.00 94.62 106 HIS A O 1
ATOM 879 N N . TRP A 1 107 ? 5.957 -5.743 -6.855 1.00 93.75 107 TRP A N 1
ATOM 880 C CA . TRP A 1 107 ? 7.293 -5.309 -6.467 1.00 93.75 107 TRP A CA 1
ATOM 881 C C . TRP A 1 107 ? 8.336 -6.401 -6.677 1.00 93.75 107 TRP A C 1
ATOM 883 O O . TRP A 1 107 ? 9.324 -6.189 -7.372 1.00 93.75 107 TRP A O 1
ATOM 893 N N . ASN A 1 108 ? 8.082 -7.599 -6.153 1.00 92.00 108 ASN A N 1
ATOM 894 C CA . ASN A 1 108 ? 9.002 -8.723 -6.311 1.00 92.00 108 ASN A CA 1
ATOM 895 C C . ASN A 1 108 ? 9.184 -9.148 -7.772 1.00 92.00 108 ASN A C 1
ATOM 897 O O . ASN A 1 108 ? 10.253 -9.618 -8.146 1.00 92.00 108 ASN A O 1
ATOM 901 N N . LYS A 1 109 ? 8.160 -8.967 -8.611 1.00 90.56 109 LYS A N 1
ATOM 902 C CA . LYS A 1 109 ? 8.225 -9.333 -10.027 1.00 90.56 109 LYS A CA 1
ATOM 903 C C . LYS A 1 109 ? 8.988 -8.312 -10.875 1.00 90.56 109 LYS A C 1
ATOM 905 O O . LYS A 1 109 ? 9.767 -8.708 -11.731 1.00 90.56 109 LYS A O 1
ATOM 910 N N . GLU A 1 110 ? 8.742 -7.022 -10.662 1.00 88.69 110 GLU A N 1
ATOM 911 C CA . GLU A 1 110 ? 9.177 -5.960 -11.586 1.00 88.69 110 GLU A CA 1
ATOM 912 C C . GLU A 1 110 ? 10.282 -5.054 -11.006 1.00 88.69 110 GLU A C 1
ATOM 914 O O . GLU A 1 110 ? 10.959 -4.356 -11.757 1.00 88.69 110 GLU A O 1
ATOM 919 N N . HIS A 1 111 ? 10.488 -5.057 -9.683 1.00 85.75 111 HIS A N 1
ATOM 920 C CA . HIS A 1 111 ? 11.377 -4.114 -8.981 1.00 85.75 111 HIS A CA 1
ATOM 921 C C . HIS A 1 111 ? 12.401 -4.768 -8.042 1.00 85.75 111 HIS A C 1
ATOM 923 O O . HIS A 1 111 ? 13.262 -4.065 -7.527 1.00 85.75 111 HIS A O 1
ATOM 929 N N . ALA A 1 112 ? 12.345 -6.082 -7.792 1.00 70.88 112 ALA A N 1
ATOM 930 C CA . ALA A 1 112 ? 13.360 -6.757 -6.972 1.00 70.88 112 ALA A CA 1
ATOM 931 C C . ALA A 1 112 ? 14.649 -7.064 -7.757 1.00 70.88 112 ALA A C 1
ATOM 933 O O . ALA A 1 112 ? 15.744 -6.925 -7.219 1.00 70.88 112 ALA A O 1
ATOM 934 N N . LEU A 1 113 ? 14.537 -7.428 -9.040 1.00 62.00 113 LEU A N 1
ATOM 935 C CA . LEU A 1 113 ? 15.675 -7.862 -9.871 1.00 62.00 113 LEU A CA 1
ATOM 936 C C . LEU A 1 113 ? 16.525 -6.712 -10.425 1.00 62.00 113 LEU A C 1
ATOM 938 O O . LEU A 1 113 ? 17.688 -6.890 -10.777 1.00 62.00 113 LEU A O 1
ATOM 942 N N . LEU A 1 114 ? 15.943 -5.524 -10.510 1.00 55.62 114 LEU A N 1
ATOM 943 C CA . LEU A 1 114 ? 16.616 -4.298 -10.890 1.00 55.62 114 LEU A CA 1
ATOM 944 C C . LEU A 1 114 ? 16.498 -3.414 -9.660 1.00 55.62 114 LEU A C 1
ATOM 946 O O . LEU A 1 114 ? 15.394 -3.243 -9.161 1.00 55.62 114 LEU A O 1
ATOM 950 N N . GLN A 1 115 ? 17.585 -2.838 -9.148 1.00 53.19 115 GLN A N 1
ATOM 951 C CA . GLN A 1 115 ? 17.443 -1.646 -8.313 1.00 53.19 115 GLN A CA 1
ATOM 952 C C . GLN A 1 115 ? 16.808 -0.577 -9.207 1.00 53.19 115 GLN A C 1
ATOM 954 O O . GLN A 1 115 ? 17.519 0.208 -9.833 1.00 53.19 115 GLN A O 1
ATOM 959 N N . SER A 1 116 ? 15.480 -0.610 -9.340 1.00 52.41 116 SER A N 1
ATOM 960 C CA . SER A 1 116 ? 14.677 0.216 -10.228 1.00 52.41 116 SER A CA 1
ATOM 961 C C . SER A 1 116 ? 14.647 1.621 -9.657 1.00 52.41 116 SER A C 1
ATOM 963 O O . SER A 1 116 ? 13.622 2.126 -9.194 1.00 52.41 116 SER A O 1
ATOM 965 N N . ARG A 1 117 ? 15.807 2.282 -9.671 1.00 54.81 117 ARG A N 1
ATOM 966 C CA . ARG A 1 117 ? 15.863 3.730 -9.668 1.00 54.81 117 ARG A CA 1
ATOM 967 C C . ARG A 1 117 ? 15.056 4.126 -10.888 1.00 54.81 117 ARG A C 1
ATOM 969 O O . ARG A 1 117 ? 15.486 3.921 -12.017 1.00 54.81 117 ARG A O 1
ATOM 976 N N . CYS A 1 118 ? 13.857 4.638 -10.644 1.00 58.25 118 CYS A N 1
ATOM 977 C CA . CYS A 1 118 ? 13.135 5.431 -11.616 1.00 58.25 118 CYS A CA 1
ATOM 978 C C . CYS A 1 118 ? 14.044 6.621 -11.944 1.00 58.25 118 CYS A C 1
ATOM 980 O O . CYS A 1 118 ? 14.006 7.642 -11.258 1.00 58.25 118 CYS A O 1
ATOM 982 N N . THR A 1 119 ? 14.953 6.455 -12.905 1.00 48.88 119 THR A N 1
ATOM 983 C CA . THR A 1 119 ? 15.754 7.544 -13.446 1.00 48.88 119 THR A CA 1
ATOM 984 C C . THR A 1 119 ? 14.795 8.395 -14.247 1.00 48.88 119 THR A C 1
ATOM 986 O O . THR A 1 119 ? 14.373 8.023 -15.340 1.00 48.88 119 THR A O 1
ATOM 989 N N . VAL A 1 120 ? 14.377 9.497 -13.635 1.00 42.56 120 VAL A N 1
ATOM 990 C CA . VAL A 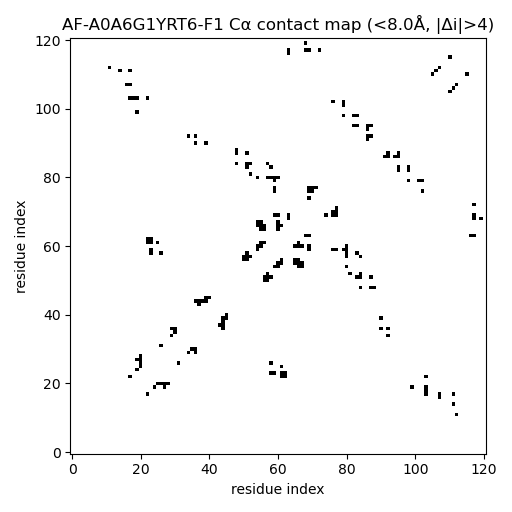1 120 ? 13.707 10.580 -14.344 1.00 42.56 120 VAL A CA 1
ATOM 991 C C . VAL A 1 120 ? 14.718 11.068 -15.381 1.00 42.56 120 VAL A C 1
ATOM 993 O O . VAL A 1 120 ? 15.811 11.481 -14.996 1.00 42.56 120 VAL A O 1
ATOM 996 N N . ALA A 1 121 ? 14.393 10.891 -16.663 1.00 36.22 121 ALA A N 1
ATOM 997 C CA . ALA A 1 121 ? 15.131 11.510 -17.759 1.00 36.22 121 ALA A CA 1
ATOM 998 C C . ALA A 1 121 ? 14.987 13.036 -17.694 1.00 36.22 121 ALA A C 1
ATOM 1000 O O . ALA A 1 121 ? 13.888 13.497 -17.298 1.00 36.22 121 ALA A O 1
#

pLDDT: mean 83.46, std 17.84, range [36.12, 97.94]

Foldseek 3Di:
DDPDDVVLVVVVPPQDQDALCRQQVVVCVQLDDVNPQPDPPPPVLVVVLVQLPPQLRRSLNSSLVSDNLCVPQPVLSVVLSVQCNVCSNVVPSVSNVVSSVVVSVCCSVPCRSDVPNSPDD

Radius of gyration: 16.41 Å; Cα contacts (8 Å, |Δi|>4): 115; chains: 1; bounding box: 46×31×41 Å

Sequence (121 aa):
MISENPLFEKAKQQQETLTLSDISPRWAKRLGERQELPVPTSITWLRWWFEIIWPPKCVVGEAHGFTRSYTNCCSECGKIGDKFSLYFTLNLCSKLEENKQRFVKHWNKEHALLQSRCTVA

Mean predicted aligned error: 8.38 Å

=== Feature glossary ===
The features interleaved in this record are:

— What the protein is —

Sequence gives the chain of amino acids in standard one-letter code (A=alanine, C=cysteine, …, Y=tyrosine), read N→C. It is the only feature that is directly encoded by the gene; all structural features are derived from the folded form of this sequence.

Database cross-references. InterPro integrates a dozen domain/family signature databases into unified entries with residue-range hits. GO terms attach function/process/location labels with evidence codes. CATH codes position the fold in a four-level structural taxonomy. Organism is the NCBI-taxonomy species name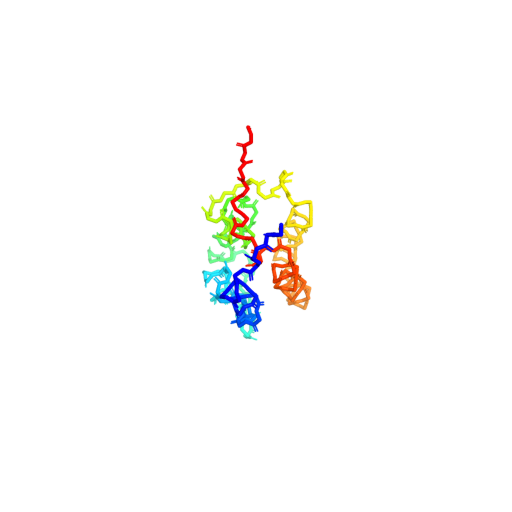.

— Where its atoms are —

Atomic coordinates in PDBx/mmCIF format — the same representation the Protein Data Bank distributes. Each line of the _atom_site loop places one backbone atom in Cartesian space (units: ångströms, origin: arbitrary).

The six renders are orthographic views along the three Cartesian axes in both directions. Representation (cartoon, sticks, or surface) and color scheme (sequence-rainbow or by-chain) vary across proteins so the training set covers all the common visualization conventions.

— Local backbone conformation —

Eight-state secondary structure (DSSP): H is the canonical α-helix, G the tighter 3₁₀-helix, I the wider π-helix; E/B are β-structure, T and S are turns and bends, and '-' is everything else. DSSP derives these from the pattern of main-chain N–H···O=C hydrogen bonds, not from the sequence.

P-SEA three-state annotation labels each residue as helix, strand, or coil based purely on the geometry of the Cα trace. It serves as a fallback when the full backbone (and thus DSSP) is unavailable.

The φ/ψ torsion pair specifies the backbone conformation at each residue. φ rotates about the N–Cα bond, ψ about the Cα–C bond. Steric clashes forbid most of the (φ, ψ) plane — the allowed regions (α-helix basin, β-sheet basin, left-handed helix) are the Ramachandran-allowed regions.

— Global shape and packing —

The geometric summary reports three shape descriptors. Rg (radius of gyration) measures how spread out the Cα atoms are about their centre of mass; compact globular proteins have small Rg, elongated or unfolded ones large. Cα contacts (<8 Å, |i−j|>4) count long-range residue pairs in spatial proximity — high for tightly packed folds, near zero for rods or random coil. The bounding-box extents give the protein's footprint along x, y, z in Å.

Solvent-accessible surface area (SASA) is the area in Å² traced out by the centre of a 1.4 Å probe sphere (a water molecule) rolled over the protein's van der Waals surface (Shrake–Rupley / Lee–Richards construction). Buried residues have near-zero SASA; fully exposed residues can exceed 200 Å². The total SASA scales roughly with the number of surface residues.

The contact map is a binary N×N matrix image: pixel (i, j) is dark where Cα_i and Cα_j are within 8 Å and |i−j|>4. Because the |i−j|>4 filter removes local helical contacts, off-diagonal stripes parallel to the main diagonal indicate parallel β-sheets; stripes perpendicular to it indicate antiparallel β-sheets. The Ramachandran plot scatters every residue's (φ, ψ) pair against the sterically allowed regions. The PAE heatmap renders the predicted-aligned-error matrix.

— Structural neighborhood —

3Di is Foldseek's structural alphabet. Each residue is assigned one of twenty discrete states based on how its Cα sits relative to its spatial (not sequential) neighbors. Aligning 3Di strings finds structural homologs roughly as well as full 3D superposition, but orders of magnitude faster.

Nearest PDB neighbors are the top structural matches found by Foldseek when searching this structure against the entire Protein Data Bank. Each hit reports a TM-score (0 to 1; >0.5 almost always implies the same fold) and an E-value. These are *structural* homologs — they may share no detectable sequence similarity.

— Confidence and disorder —

For AlphaFold models, the B-factor field carries pLDDT — the model's own estimate of local accuracy on a 0–100 scale. Regions with pLDDT<50 should be treated as essentially unmodeled; they often correspond to intrinsically disordered segments.

Crystallographic B-factors measure how much each atom's electron density is smeared out, in Å². They rise in mobile loops and surface residues and fall in the buried interior. In AlphaFold models this column is repurposed to hold pLDDT instead.

Predicted aligned error is AlphaFold's pairwise confidence. Unlike pLDDT (per-residue), PAE is per-residue-pair and captures whether two parts of the structure are correctly placed relative to each other. Units are ångströms of expected positional error.